Protein AF-A0A6A6ZS44-F1 (afdb_monomer_lite)

Radius of gyration: 26.1 Å; chains: 1; bounding box: 85×33×68 Å

Foldseek 3Di:
DDPDDPDDPPDPQPDPVLAPDRADPVDGFDADDPVLVVLVVVLVVLVVLLVVLLVLLVCQVVQLVVVLVVVCVVCVPQDPLNSLLSSLVSLLVRLVVSLVSNVVSLVSSLVSLVVNLVSLVVRVSHPVSSCSNSPVSVVSVVVSVVSV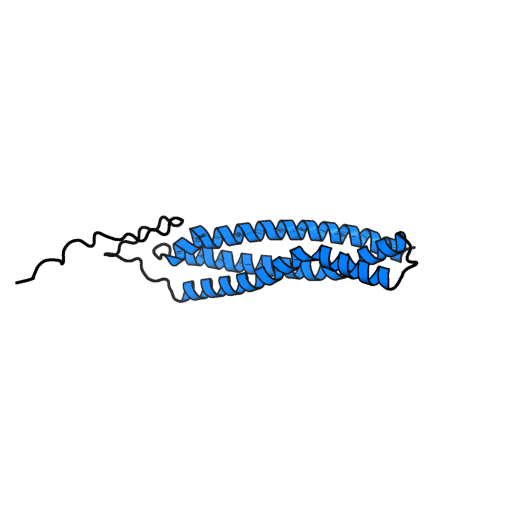VSSVVSVVSNVVSCVSNVVVVVD

Organism: NCBI:txid1469910

Structure (mmCIF, N/CA/C/O backbone):
data_AF-A0A6A6ZS44-F1
#
_entry.id   AF-A0A6A6ZS44-F1
#
loop_
_atom_site.group_PDB
_atom_site.id
_atom_site.type_symbol
_atom_site.label_atom_id
_atom_site.label_alt_id
_atom_site.label_comp_id
_atom_site.label_asym_id
_atom_site.label_entity_id
_atom_site.label_seq_id
_atom_site.pdbx_PDB_ins_code
_atom_site.Cartn_x
_atom_site.Cartn_y
_atom_site.Cartn_z
_atom_site.occupancy
_atom_site.B_iso_or_equiv
_atom_site.auth_seq_id
_atom_site.auth_comp_id
_atom_site.auth_asym_id
_atom_site.auth_atom_id
_atom_site.pdbx_PDB_model_num
ATOM 1 N N . MET A 1 1 ? -59.364 -20.320 25.965 1.00 40.38 1 MET A N 1
ATOM 2 C CA . MET A 1 1 ? -58.173 -20.845 26.662 1.00 40.38 1 MET A CA 1
ATOM 3 C C . MET A 1 1 ? -57.081 -21.041 25.626 1.00 40.38 1 MET A C 1
ATOM 5 O O . MET A 1 1 ? -57.208 -21.940 24.814 1.00 40.38 1 MET A O 1
ATOM 9 N N . ALA A 1 2 ? -56.088 -20.154 25.602 1.00 39.22 2 ALA A N 1
ATOM 10 C CA . ALA A 1 2 ? -54.838 -20.319 24.855 1.00 39.22 2 ALA A CA 1
ATOM 11 C C . ALA A 1 2 ? -53.785 -19.403 25.506 1.00 39.22 2 ALA A C 1
ATOM 13 O O . ALA A 1 2 ? -53.317 -18.430 24.928 1.00 39.22 2 ALA A O 1
ATOM 14 N N . GLN A 1 3 ? -53.522 -19.661 26.788 1.00 41.44 3 GLN A N 1
ATOM 15 C CA . GLN A 1 3 ? -52.327 -19.200 27.485 1.00 41.44 3 GLN A CA 1
ATOM 16 C C . GLN A 1 3 ? -51.451 -20.436 27.640 1.00 41.44 3 GLN A C 1
ATOM 18 O O . GLN A 1 3 ? -51.771 -21.280 28.468 1.00 41.44 3 GLN A O 1
ATOM 23 N N . HIS A 1 4 ? -50.440 -20.571 26.788 1.00 38.78 4 HIS A N 1
ATOM 24 C CA . HIS A 1 4 ? -49.165 -21.247 27.044 1.00 38.78 4 HIS A CA 1
ATOM 25 C C . HIS A 1 4 ? -48.502 -21.524 25.703 1.00 38.78 4 HIS A C 1
ATOM 27 O O . HIS A 1 4 ? -48.781 -22.537 25.087 1.00 38.78 4 HIS A O 1
ATOM 33 N N . GLU A 1 5 ? -47.645 -20.610 25.263 1.00 37.53 5 GLU A N 1
ATOM 34 C CA . GLU A 1 5 ? -46.519 -20.901 24.363 1.00 37.53 5 GLU A CA 1
ATOM 35 C C . GLU A 1 5 ? -45.551 -19.701 24.411 1.00 37.53 5 GLU A C 1
ATOM 37 O O . GLU A 1 5 ? -45.151 -19.098 23.425 1.00 37.53 5 GLU A O 1
ATOM 42 N N . LEU A 1 6 ? -45.218 -19.302 25.641 1.00 42.66 6 LEU A N 1
ATOM 43 C CA . LEU A 1 6 ? -44.088 -18.435 25.972 1.00 42.66 6 LEU A CA 1
ATOM 44 C C . LEU A 1 6 ? -43.161 -19.289 26.834 1.00 42.66 6 LEU A C 1
ATOM 46 O O . LEU A 1 6 ? -43.160 -19.187 28.056 1.00 42.66 6 LEU A O 1
ATOM 50 N N . SER A 1 7 ? -42.460 -20.227 26.205 1.00 40.59 7 SER A N 1
ATOM 51 C CA . SER A 1 7 ? -41.436 -21.023 26.872 1.00 40.59 7 SER A CA 1
ATOM 52 C C . SER A 1 7 ? -40.373 -21.417 25.859 1.00 40.59 7 SER A C 1
ATOM 54 O O . SER A 1 7 ? -40.672 -22.060 24.860 1.00 40.59 7 SER A O 1
ATOM 56 N N . GLU A 1 8 ? -39.141 -21.013 26.165 1.00 40.75 8 GLU A N 1
ATOM 57 C CA . GLU A 1 8 ? -37.884 -21.496 25.585 1.00 40.75 8 GLU A CA 1
ATOM 58 C C . GLU A 1 8 ? -37.489 -20.983 24.189 1.00 40.75 8 GLU A C 1
ATOM 60 O O . GLU A 1 8 ? -37.179 -21.751 23.282 1.00 40.75 8 GLU A O 1
ATOM 65 N N . ARG A 1 9 ? -37.295 -19.663 24.051 1.00 39.38 9 ARG A N 1
ATOM 66 C CA . ARG A 1 9 ? -36.147 -19.200 23.249 1.00 39.38 9 ARG A CA 1
ATOM 67 C C . ARG A 1 9 ? -34.894 -19.336 24.111 1.00 39.38 9 ARG A C 1
ATOM 69 O O . ARG A 1 9 ? -34.506 -18.388 24.782 1.00 39.38 9 ARG A O 1
ATOM 76 N N . LYS A 1 10 ? -34.322 -20.542 24.138 1.00 41.00 10 LYS A N 1
ATOM 77 C CA . LYS A 1 10 ? -32.970 -20.782 24.654 1.00 41.00 10 LYS A CA 1
ATOM 78 C C . LYS A 1 10 ? -31.995 -19.881 23.899 1.00 41.00 10 LYS A C 1
ATOM 80 O O . LYS A 1 10 ? -31.912 -19.974 22.678 1.00 41.00 10 LYS A O 1
ATOM 85 N N . ASP A 1 11 ? -31.343 -18.999 24.647 1.00 45.62 11 ASP A N 1
ATOM 86 C CA . ASP A 1 11 ? -30.041 -18.373 24.407 1.00 45.62 11 ASP A CA 1
ATOM 87 C C . ASP A 1 11 ? -29.485 -18.556 22.986 1.00 45.62 11 ASP A C 1
ATOM 89 O O . ASP A 1 11 ? -28.675 -19.443 22.712 1.00 45.62 11 ASP A O 1
ATOM 93 N N . MET A 1 12 ? -29.914 -17.694 22.060 1.00 41.09 12 MET A N 1
ATOM 94 C CA . MET A 1 12 ? -29.207 -17.529 20.791 1.00 41.09 12 MET A CA 1
ATOM 95 C C . MET A 1 12 ? -27.910 -16.770 21.072 1.00 41.09 12 MET A C 1
ATOM 97 O O . MET A 1 12 ? -27.867 -15.544 21.003 1.00 41.09 12 MET A O 1
ATOM 101 N N . VAL A 1 13 ? -26.855 -17.512 21.403 1.00 45.84 13 VAL A N 1
ATOM 102 C CA . VAL A 1 13 ? -25.481 -17.007 21.373 1.00 45.84 13 VAL A CA 1
ATOM 103 C C . VAL A 1 13 ? -25.162 -16.692 19.913 1.00 45.84 13 VAL A C 1
ATOM 105 O O . VAL A 1 13 ? -25.099 -17.589 19.072 1.00 45.84 13 VAL A O 1
ATOM 108 N N . PHE A 1 14 ? -25.042 -15.407 19.589 1.00 44.44 14 PHE A N 1
ATOM 109 C CA . PHE A 1 14 ? -24.602 -14.981 18.267 1.00 44.44 14 PHE A CA 1
ATOM 110 C C . PHE A 1 14 ? -23.083 -15.126 18.215 1.00 44.44 14 PHE A C 1
ATOM 112 O O . PHE A 1 14 ? -22.355 -14.287 18.740 1.00 44.44 14 PHE A O 1
ATOM 119 N N . ASP A 1 15 ? -22.623 -16.229 17.636 1.00 41.06 15 ASP A N 1
ATOM 120 C CA . ASP A 1 15 ? -21.204 -16.532 17.502 1.00 41.06 15 ASP A CA 1
ATOM 121 C C . ASP A 1 15 ? -20.721 -16.001 16.146 1.00 41.06 15 ASP A C 1
ATOM 123 O O . ASP A 1 15 ? -21.033 -16.555 15.086 1.00 41.06 15 ASP A O 1
ATOM 127 N N . ALA A 1 16 ? -20.009 -14.874 16.148 1.00 47.84 16 ALA A N 1
ATOM 128 C CA . ALA A 1 16 ? -19.253 -14.472 14.971 1.00 47.84 16 ALA A CA 1
ATOM 129 C C . ALA A 1 16 ? -18.091 -15.464 14.854 1.00 47.84 16 ALA A C 1
ATOM 131 O O . ALA A 1 16 ? -17.115 -15.339 15.572 1.00 47.84 16 ALA A O 1
ATOM 132 N N . THR A 1 17 ? -18.191 -16.464 13.978 1.00 46.06 17 THR A N 1
ATOM 133 C CA . THR A 1 17 ? -17.325 -17.669 13.924 1.00 46.06 17 THR A CA 1
ATOM 134 C C . THR A 1 17 ? -15.802 -17.445 13.829 1.00 46.06 17 THR A C 1
ATOM 136 O O . THR A 1 17 ? -15.035 -18.404 13.850 1.00 46.06 17 THR A O 1
ATOM 139 N N . HIS A 1 18 ? -15.349 -16.201 13.701 1.00 48.97 18 HIS A N 1
ATOM 140 C CA . HIS A 1 18 ? -13.955 -15.753 13.604 1.00 48.97 18 HIS A CA 1
ATOM 141 C C . HIS A 1 18 ? -13.500 -14.940 14.833 1.00 48.97 18 HIS A C 1
ATOM 143 O O . HIS A 1 18 ? -12.316 -14.652 14.975 1.00 48.97 18 HIS A O 1
ATOM 149 N N . LEU A 1 19 ? -14.425 -14.604 15.730 1.00 50.47 19 LEU A N 1
ATOM 150 C CA . LEU A 1 19 ? -14.219 -13.903 16.988 1.00 50.47 19 LEU A CA 1
ATOM 151 C C . LEU A 1 19 ? -14.846 -14.762 18.083 1.00 50.47 19 LEU A C 1
ATOM 153 O O . LEU A 1 19 ? -16.065 -14.783 18.214 1.00 50.47 19 LEU A O 1
ATOM 157 N N . ASN A 1 20 ? -14.036 -15.441 18.900 1.00 54.22 20 ASN A N 1
ATOM 158 C CA . ASN A 1 20 ? -14.521 -16.112 20.115 1.00 54.22 20 ASN A CA 1
ATOM 159 C C . ASN A 1 20 ? -14.923 -15.051 21.165 1.00 54.22 20 ASN A C 1
ATOM 161 O O . ASN A 1 20 ? -14.292 -14.890 22.217 1.00 54.22 20 ASN A O 1
ATOM 165 N N . ILE A 1 21 ? -15.952 -14.263 20.862 1.00 56.16 21 ILE A N 1
ATOM 166 C CA . ILE A 1 21 ? -16.531 -13.260 21.743 1.00 56.16 21 ILE A CA 1
ATOM 167 C C . ILE A 1 21 ? -17.853 -13.842 22.239 1.00 56.16 21 ILE A C 1
ATOM 169 O O . ILE A 1 21 ? -18.875 -13.681 21.577 1.00 56.16 21 ILE A O 1
ATOM 173 N N . PRO A 1 22 ? -17.864 -14.522 23.398 1.00 57.44 22 PRO A N 1
ATOM 174 C CA . PRO A 1 22 ? -19.119 -14.905 24.022 1.00 57.44 22 PRO A CA 1
ATOM 175 C C . PRO A 1 22 ? -19.880 -13.627 24.393 1.00 57.44 22 PRO A C 1
ATOM 177 O O . PRO A 1 22 ? -19.442 -12.866 25.258 1.00 57.44 22 PRO A O 1
ATOM 180 N N . ILE A 1 23 ? -20.996 -13.369 23.710 1.00 61.47 23 ILE A N 1
ATOM 181 C CA . ILE A 1 23 ? -21.920 -12.286 24.052 1.00 61.47 23 ILE A CA 1
ATOM 182 C C . ILE A 1 23 ? -22.967 -12.869 24.999 1.00 61.47 23 ILE A C 1
ATOM 184 O O . ILE A 1 23 ? -23.870 -13.588 24.572 1.00 61.47 23 ILE A O 1
ATOM 188 N N . ASP A 1 24 ? -22.838 -12.566 26.290 1.00 67.00 24 ASP A N 1
ATOM 189 C CA . ASP A 1 24 ? -23.890 -12.843 27.266 1.00 67.00 24 ASP A CA 1
ATOM 190 C C . ASP A 1 24 ? -25.006 -11.801 27.111 1.00 67.00 24 ASP A C 1
ATOM 192 O O . ASP A 1 24 ? -24.814 -10.613 27.370 1.00 67.00 24 ASP A O 1
ATOM 196 N N . LEU A 1 25 ? -26.187 -12.245 26.681 1.00 67.38 25 LEU A N 1
ATOM 197 C CA . LEU A 1 25 ? -27.355 -11.381 26.495 1.00 67.38 25 LEU A CA 1
ATOM 198 C C . LEU A 1 25 ? -27.904 -10.828 27.819 1.00 67.38 25 LEU A C 1
ATOM 200 O O . LEU A 1 25 ? -28.564 -9.790 27.814 1.00 67.38 25 LEU A O 1
ATOM 204 N N . ASN A 1 26 ? -27.631 -11.493 28.945 1.00 73.50 26 ASN A N 1
ATOM 205 C CA . ASN A 1 26 ? -28.074 -11.065 30.272 1.00 73.50 26 ASN A CA 1
ATOM 206 C C . ASN A 1 26 ? -27.072 -10.116 30.950 1.00 73.50 26 ASN A C 1
ATOM 208 O O . ASN A 1 26 ? -27.420 -9.454 31.928 1.00 73.50 26 ASN A O 1
ATOM 212 N N . ASN A 1 27 ? -25.849 -10.024 30.422 1.00 69.88 27 ASN A N 1
ATOM 213 C CA . ASN A 1 27 ? -24.809 -9.103 30.868 1.00 69.88 27 ASN A CA 1
ATOM 214 C C . ASN A 1 27 ? -24.008 -8.593 29.655 1.00 69.88 27 ASN A C 1
ATOM 216 O O . ASN A 1 27 ? -22.874 -9.033 29.430 1.00 69.88 27 ASN A O 1
ATOM 220 N N . PRO A 1 28 ? -24.605 -7.706 28.837 1.00 75.75 28 PRO A N 1
ATOM 221 C CA . PRO A 1 28 ? -23.983 -7.279 27.599 1.00 75.75 28 PRO A CA 1
ATOM 222 C C . PRO A 1 28 ? -22.681 -6.513 27.876 1.00 75.75 28 PRO A C 1
ATOM 224 O O . PRO A 1 28 ? -22.597 -5.756 28.849 1.00 75.75 28 PRO A O 1
ATOM 227 N N . PRO A 1 29 ? -21.666 -6.669 27.011 1.00 79.25 29 PRO A N 1
ATOM 228 C CA . PRO A 1 29 ? -20.441 -5.891 27.109 1.00 79.25 29 PRO A CA 1
ATOM 229 C C . PRO A 1 29 ? -20.738 -4.383 27.020 1.00 79.25 29 PRO A C 1
ATOM 231 O O . PRO A 1 29 ? -21.668 -3.973 26.316 1.00 79.25 29 PRO A O 1
ATOM 234 N N . PRO A 1 30 ? -19.965 -3.540 27.730 1.00 86.44 30 PRO A N 1
ATOM 235 C CA . PRO A 1 30 ? -20.143 -2.097 27.681 1.00 86.44 30 PRO A CA 1
ATOM 236 C C . PRO A 1 30 ? -19.902 -1.568 26.265 1.00 86.44 30 PRO A C 1
ATOM 238 O O . PRO A 1 30 ? -19.062 -2.084 25.527 1.00 86.44 30 PRO A O 1
ATOM 241 N N . SER A 1 31 ? -20.612 -0.499 25.906 1.00 88.75 31 SER A N 1
ATOM 242 C CA . SER A 1 31 ? -20.391 0.211 24.647 1.00 88.75 31 SER A CA 1
ATOM 243 C C . SER A 1 31 ? -19.005 0.853 24.610 1.00 88.75 31 SER A C 1
ATOM 245 O O . SER A 1 31 ? -18.581 1.448 25.607 1.00 88.75 31 SER A O 1
ATOM 247 N N . ALA A 1 32 ? -18.351 0.820 23.449 1.00 92.00 32 ALA A N 1
ATOM 248 C CA . ALA A 1 32 ? -17.100 1.535 23.230 1.00 92.00 32 ALA A CA 1
ATOM 249 C C . ALA A 1 32 ? -17.223 3.051 23.447 1.00 92.00 32 ALA A C 1
ATOM 251 O O . ALA A 1 32 ? -18.267 3.668 23.208 1.00 92.00 32 ALA A O 1
ATOM 252 N N . SER A 1 33 ? -16.132 3.673 23.892 1.00 95.62 33 SER A N 1
ATOM 253 C CA . SER A 1 33 ? -16.097 5.114 24.102 1.00 95.62 33 SER A CA 1
ATOM 254 C C . SER A 1 33 ? -16.171 5.885 22.781 1.00 95.62 33 SER A C 1
ATOM 256 O O . SER A 1 33 ? -15.666 5.465 21.738 1.00 95.62 33 SER A O 1
ATOM 258 N N . MET A 1 34 ? -16.716 7.104 22.829 1.00 95.62 34 MET A N 1
ATOM 259 C CA . MET A 1 34 ? -16.723 7.999 21.664 1.00 95.62 34 MET A CA 1
ATOM 260 C C . MET A 1 34 ? -15.313 8.332 21.157 1.00 95.62 34 MET A C 1
ATOM 262 O O . MET A 1 34 ? -15.132 8.586 19.968 1.00 95.62 34 MET A O 1
ATOM 266 N N . SER A 1 35 ? -14.311 8.365 22.039 1.00 95.38 35 SER A N 1
ATOM 267 C CA . SER A 1 35 ? -12.907 8.541 21.651 1.00 95.38 35 SER A CA 1
ATOM 268 C C . SER A 1 35 ? -12.391 7.363 20.834 1.00 95.38 35 SER A C 1
ATOM 270 O O . SER A 1 35 ? -11.761 7.582 19.802 1.00 95.38 35 SER A O 1
ATOM 272 N N . PHE A 1 36 ? -12.691 6.136 21.259 1.00 96.75 36 PHE A N 1
ATOM 273 C CA . PHE A 1 36 ? -12.301 4.930 20.542 1.00 96.75 36 PHE A CA 1
ATOM 274 C C . PHE A 1 36 ? -12.967 4.859 19.163 1.00 96.75 36 PHE A C 1
ATOM 276 O O . PHE A 1 36 ? -12.282 4.689 18.156 1.00 96.75 36 PHE A O 1
ATOM 283 N N . LEU A 1 37 ? -14.276 5.119 19.096 1.00 95.06 37 LEU A N 1
ATOM 284 C CA . LEU A 1 37 ? -15.022 5.143 17.833 1.00 95.06 37 LEU A CA 1
ATOM 285 C C . LEU A 1 37 ? -14.471 6.185 16.844 1.00 95.06 37 LEU A C 1
ATOM 287 O O . LEU A 1 37 ? -14.398 5.933 15.642 1.00 95.06 37 LEU A O 1
ATOM 291 N N . LYS A 1 38 ? -14.022 7.351 17.332 1.00 97.25 38 LYS A N 1
ATOM 292 C CA . LYS A 1 38 ? -13.348 8.354 16.487 1.00 97.25 38 LYS A CA 1
ATOM 293 C C . LYS A 1 38 ? -12.024 7.843 15.921 1.00 97.25 38 LYS A C 1
ATOM 295 O O . LYS A 1 38 ? -11.727 8.125 14.763 1.00 97.25 38 LYS A O 1
ATOM 300 N N . ILE A 1 39 ? -11.246 7.098 16.708 1.00 97.25 39 ILE A N 1
ATOM 301 C CA . ILE A 1 39 ? -9.991 6.488 16.246 1.00 97.25 39 ILE A CA 1
ATOM 302 C C . ILE A 1 39 ? -10.281 5.414 15.194 1.00 97.25 39 ILE A C 1
ATOM 304 O O . ILE A 1 39 ? -9.645 5.427 14.145 1.00 97.25 39 ILE A O 1
ATOM 308 N N . GLN A 1 40 ? -11.277 4.549 15.409 1.00 94.94 40 GLN A N 1
ATOM 309 C CA . GLN A 1 40 ? -11.707 3.576 14.396 1.00 94.94 40 GLN A CA 1
ATOM 310 C C . GLN A 1 40 ? -12.118 4.257 13.088 1.00 94.94 40 GLN A C 1
ATOM 312 O O . GLN A 1 40 ? -11.673 3.855 12.014 1.00 94.94 40 GLN A O 1
ATOM 317 N N . GLN A 1 41 ? -12.907 5.331 13.164 1.00 96.50 41 GLN A N 1
ATOM 318 C CA . GLN A 1 41 ? -13.298 6.082 11.973 1.00 96.50 41 GLN A CA 1
ATOM 319 C C . GLN A 1 41 ? -12.092 6.719 11.269 1.00 96.50 41 GLN A C 1
ATOM 321 O O . GLN A 1 41 ? -12.044 6.742 10.041 1.00 96.50 41 GLN A O 1
ATOM 326 N N . GLN A 1 42 ? -11.112 7.224 12.023 1.00 97.19 42 GLN A N 1
ATOM 327 C CA . GLN A 1 42 ? -9.873 7.747 11.450 1.00 97.19 42 GLN A CA 1
ATOM 328 C C . GLN A 1 42 ? -9.088 6.648 10.725 1.00 97.19 42 GLN A C 1
ATOM 330 O O . GLN A 1 42 ? -8.661 6.864 9.595 1.00 97.19 42 GLN A O 1
ATOM 335 N N . VAL A 1 43 ? -8.933 5.475 11.344 1.00 97.19 43 VAL A N 1
ATOM 336 C CA . VAL A 1 43 ? -8.232 4.328 10.745 1.00 97.19 43 VAL A CA 1
ATOM 337 C C . VAL A 1 43 ? -8.925 3.887 9.466 1.00 97.19 43 VAL A C 1
ATOM 339 O O . VAL A 1 43 ? -8.246 3.665 8.472 1.00 97.19 43 VAL A O 1
ATOM 342 N N . LYS A 1 44 ? -10.261 3.833 9.458 1.00 96.00 44 LYS A N 1
ATOM 343 C CA . LYS A 1 44 ? -11.044 3.514 8.261 1.00 96.00 44 LYS A CA 1
ATOM 344 C C . LYS A 1 44 ? -10.771 4.494 7.121 1.00 96.00 44 LYS A C 1
ATOM 346 O O . LYS A 1 44 ? -10.451 4.075 6.020 1.00 96.00 44 LYS A O 1
ATOM 351 N N . THR A 1 45 ? -10.821 5.798 7.390 1.00 97.56 45 THR A N 1
ATOM 352 C CA . THR A 1 45 ? -10.507 6.811 6.371 1.00 97.56 45 THR A CA 1
ATOM 353 C C . THR A 1 45 ? -9.079 6.653 5.836 1.00 97.56 45 THR A C 1
ATOM 355 O O . THR A 1 45 ? -8.841 6.795 4.637 1.00 97.56 45 THR A O 1
ATOM 358 N N . THR A 1 46 ? -8.117 6.359 6.714 1.00 97.50 46 THR A N 1
ATOM 359 C CA . THR A 1 46 ? -6.726 6.124 6.313 1.00 97.50 46 THR A CA 1
ATOM 360 C C . THR A 1 46 ? -6.568 4.837 5.503 1.00 97.50 46 THR A C 1
ATOM 362 O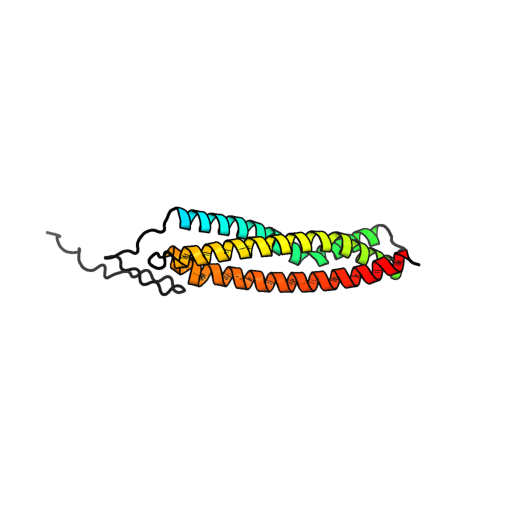 O . THR A 1 46 ? -5.796 4.821 4.547 1.00 97.50 46 THR A O 1
ATOM 365 N N . TRP A 1 47 ? -7.305 3.781 5.850 1.00 97.62 47 TRP A N 1
ATOM 366 C CA . TRP A 1 47 ? -7.364 2.528 5.102 1.00 97.62 47 TRP A CA 1
ATOM 367 C C . TRP A 1 47 ? -7.891 2.749 3.685 1.00 97.62 47 TRP A C 1
ATOM 369 O O . TRP A 1 47 ? -7.210 2.395 2.728 1.00 97.62 47 TRP A O 1
ATOM 379 N N . ASP A 1 48 ? -9.030 3.427 3.543 1.00 97.00 48 ASP A N 1
ATOM 380 C CA . ASP A 1 48 ? -9.631 3.715 2.236 1.00 97.00 48 ASP A CA 1
ATOM 381 C C . ASP A 1 48 ? -8.654 4.512 1.344 1.00 97.00 48 ASP A C 1
ATOM 383 O O . ASP A 1 48 ? -8.494 4.242 0.152 1.00 97.00 48 ASP A O 1
ATOM 387 N N . ALA A 1 49 ? -7.940 5.486 1.924 1.00 95.69 49 ALA A N 1
ATOM 388 C CA . ALA A 1 49 ? -6.914 6.245 1.210 1.00 95.69 49 ALA A CA 1
ATOM 389 C C . ALA A 1 49 ? -5.705 5.377 0.815 1.00 95.69 49 ALA A C 1
ATOM 391 O O . ALA A 1 49 ? -5.147 5.548 -0.271 1.00 95.69 49 ALA A O 1
ATOM 392 N N . PHE A 1 50 ? -5.301 4.451 1.684 1.00 97.50 50 PHE A N 1
ATOM 393 C CA . PHE A 1 50 ? -4.233 3.496 1.420 1.00 97.50 50 PHE A CA 1
ATOM 394 C C . PHE A 1 50 ? -4.596 2.525 0.291 1.00 97.50 50 PHE A C 1
ATOM 396 O O . PHE A 1 50 ? -3.788 2.363 -0.622 1.00 97.50 50 PHE A O 1
ATOM 403 N N . GLU A 1 51 ? -5.807 1.960 0.279 1.00 95.69 51 GLU A N 1
ATOM 404 C CA . GLU A 1 51 ? -6.264 1.034 -0.769 1.00 95.69 51 GLU A CA 1
ATOM 405 C C . GLU A 1 51 ? -6.205 1.671 -2.161 1.00 95.69 51 GLU A C 1
ATOM 407 O O . GLU A 1 51 ? -5.799 1.036 -3.136 1.00 95.69 51 GLU A O 1
ATOM 412 N N . VAL A 1 52 ? -6.573 2.950 -2.282 1.00 94.88 52 VAL A N 1
ATOM 413 C CA . VAL A 1 52 ? -6.466 3.684 -3.554 1.00 94.88 52 VAL A CA 1
ATOM 414 C C . VAL A 1 52 ? -5.016 3.726 -4.045 1.00 94.88 52 VAL A C 1
ATOM 416 O O . VAL A 1 52 ? -4.753 3.559 -5.241 1.00 94.88 52 VAL A O 1
ATOM 419 N N . VAL A 1 53 ? -4.066 3.944 -3.135 1.00 94.62 53 VAL A N 1
ATOM 420 C CA . VAL A 1 53 ? -2.642 4.021 -3.470 1.00 94.62 53 VAL A CA 1
ATOM 421 C C . VAL A 1 53 ? -2.071 2.637 -3.772 1.00 94.62 53 VAL A C 1
ATOM 423 O O . VAL A 1 53 ? -1.390 2.482 -4.787 1.00 94.62 53 VAL A O 1
ATOM 426 N N . GLU A 1 54 ? -2.395 1.630 -2.965 1.00 94.06 54 GLU A N 1
ATOM 427 C CA . GLU A 1 54 ? -1.984 0.239 -3.173 1.00 94.06 54 GLU A CA 1
ATOM 428 C C . GLU A 1 54 ? -2.426 -0.271 -4.550 1.00 94.06 54 GLU A C 1
ATOM 430 O O . GLU A 1 54 ? -1.604 -0.743 -5.339 1.00 94.06 54 GLU A O 1
ATOM 435 N N . ASN A 1 55 ? -3.697 -0.073 -4.903 1.00 91.88 55 ASN A N 1
ATOM 436 C CA . ASN A 1 55 ? -4.229 -0.463 -6.209 1.00 91.88 55 ASN A CA 1
ATOM 437 C C . ASN A 1 55 ? -3.505 0.219 -7.381 1.00 91.88 55 ASN A C 1
ATOM 439 O O . ASN A 1 55 ? -3.453 -0.322 -8.489 1.00 91.88 55 ASN A O 1
ATOM 443 N N . SER A 1 56 ? -2.935 1.407 -7.158 1.00 89.56 56 SER A N 1
ATOM 444 C CA . SER A 1 56 ? -2.161 2.110 -8.181 1.00 89.56 56 SER A CA 1
ATOM 445 C C . SER A 1 56 ? -0.764 1.517 -8.401 1.00 89.56 56 SER A C 1
ATOM 447 O O . SER A 1 56 ? -0.254 1.605 -9.518 1.00 89.56 56 SER A O 1
ATOM 449 N N . LEU A 1 57 ? -0.171 0.872 -7.387 1.00 90.56 57 LEU A N 1
ATOM 450 C CA . LEU A 1 57 ? 1.134 0.211 -7.506 1.00 90.56 57 LEU A CA 1
ATOM 451 C C . LEU A 1 57 ? 1.071 -1.025 -8.401 1.00 90.56 57 LEU A C 1
ATOM 453 O O . LEU A 1 57 ? 1.958 -1.229 -9.226 1.00 90.56 57 LEU A O 1
ATOM 457 N N . VAL A 1 58 ? 0.005 -1.822 -8.275 1.00 84.50 58 VAL A N 1
ATOM 458 C CA . VAL A 1 58 ? -0.174 -3.075 -9.033 1.00 84.50 58 VAL A CA 1
ATOM 459 C C . VAL A 1 58 ? -0.145 -2.833 -10.548 1.00 84.50 58 VAL A C 1
ATOM 461 O O . VAL A 1 58 ? 0.298 -3.687 -11.307 1.00 84.50 58 VAL A O 1
ATOM 464 N N . ARG A 1 59 ? -0.562 -1.643 -10.994 1.00 87.31 59 ARG A N 1
ATOM 465 C CA . ARG A 1 59 ? -0.674 -1.275 -12.415 1.00 87.31 59 ARG A CA 1
ATOM 466 C C . ARG A 1 59 ? 0.549 -0.540 -12.972 1.00 87.31 59 ARG A C 1
ATOM 468 O O . ARG A 1 59 ? 0.504 -0.055 -14.099 1.00 87.31 59 ARG A O 1
ATOM 475 N N . LEU A 1 60 ? 1.628 -0.392 -12.200 1.00 88.75 60 LEU A N 1
ATOM 476 C CA . LEU A 1 60 ? 2.774 0.433 -12.600 1.00 88.75 60 LEU A CA 1
ATOM 477 C C . LEU A 1 60 ? 3.462 -0.057 -13.881 1.00 88.75 60 LEU A C 1
ATOM 479 O O . LEU A 1 60 ? 3.690 0.748 -14.785 1.00 88.75 60 LEU A O 1
ATOM 483 N N . ASP A 1 61 ? 3.779 -1.352 -13.987 1.00 88.50 61 ASP A N 1
ATOM 484 C CA . ASP A 1 61 ? 4.447 -1.874 -15.190 1.00 88.50 61 ASP A CA 1
ATOM 485 C C . ASP A 1 61 ? 3.506 -1.894 -16.404 1.00 88.50 61 ASP A C 1
ATOM 487 O O . ASP A 1 61 ? 3.942 -1.576 -17.510 1.00 88.50 61 ASP A O 1
ATOM 491 N N . ASP A 1 62 ? 2.208 -2.142 -16.196 1.00 91.81 62 ASP A N 1
ATOM 492 C CA . ASP A 1 62 ? 1.190 -2.042 -17.251 1.00 91.81 62 ASP A CA 1
ATOM 493 C C . ASP A 1 62 ? 1.119 -0.621 -17.828 1.00 91.81 62 ASP A C 1
ATOM 495 O O . ASP A 1 62 ? 1.080 -0.440 -19.047 1.00 91.81 62 ASP A O 1
ATOM 499 N N . ASN A 1 63 ? 1.174 0.401 -16.967 1.00 92.62 63 ASN A N 1
ATOM 500 C CA . ASN A 1 63 ? 1.196 1.801 -17.393 1.00 92.62 63 ASN A CA 1
ATOM 501 C C . ASN A 1 63 ? 2.469 2.126 -18.188 1.00 92.62 63 ASN A C 1
ATOM 503 O O . ASN A 1 63 ? 2.395 2.757 -19.242 1.00 92.62 63 ASN A O 1
ATOM 507 N N . VAL A 1 64 ? 3.638 1.659 -17.729 1.00 94.19 64 VAL A N 1
ATOM 508 C CA . VAL A 1 64 ? 4.894 1.805 -18.485 1.00 94.19 64 VAL A CA 1
ATOM 509 C C . VAL A 1 64 ? 4.781 1.117 -19.845 1.00 94.19 64 VAL A C 1
ATOM 511 O O . VAL A 1 64 ? 5.184 1.685 -20.860 1.00 94.19 64 VAL A O 1
ATOM 514 N N . HIS A 1 65 ? 4.233 -0.097 -19.890 1.00 93.88 65 HIS A N 1
ATOM 515 C CA . HIS A 1 65 ? 4.075 -0.854 -21.124 1.00 93.88 65 HIS A CA 1
ATOM 516 C C . HIS A 1 65 ? 3.162 -0.135 -22.123 1.00 93.88 65 HIS A C 1
ATOM 518 O O . HIS A 1 65 ? 3.535 0.008 -23.289 1.00 93.88 65 HIS A O 1
ATOM 524 N N . ALA A 1 66 ? 2.016 0.372 -21.667 1.00 94.75 66 ALA A N 1
ATOM 525 C CA . ALA A 1 66 ? 1.090 1.142 -22.490 1.00 94.75 66 ALA A CA 1
ATOM 526 C C . ALA A 1 66 ? 1.762 2.385 -23.102 1.00 94.75 66 ALA A C 1
ATOM 528 O O . ALA A 1 66 ? 1.672 2.610 -24.310 1.00 94.75 66 ALA A O 1
ATOM 529 N N . GLU A 1 67 ? 2.519 3.144 -22.307 1.00 94.69 67 GLU A N 1
ATOM 530 C CA . GLU A 1 67 ? 3.237 4.327 -22.797 1.00 94.69 67 GLU A CA 1
ATOM 531 C C . GLU A 1 67 ? 4.373 3.977 -23.774 1.00 94.69 67 GLU A C 1
ATOM 533 O O . GLU A 1 67 ? 4.607 4.685 -24.758 1.00 94.69 67 GLU A O 1
ATOM 538 N N . VAL A 1 68 ? 5.055 2.846 -23.573 1.00 94.00 68 VAL A N 1
ATOM 539 C CA . VAL A 1 68 ? 6.048 2.344 -24.536 1.00 94.00 68 VAL A CA 1
ATOM 540 C C . VAL A 1 68 ? 5.388 1.965 -25.865 1.00 94.00 68 VAL A C 1
ATOM 542 O O . VAL A 1 68 ? 5.935 2.279 -26.924 1.00 94.00 68 VAL A O 1
ATOM 545 N N . LEU A 1 69 ? 4.213 1.329 -25.846 1.00 93.81 69 LEU A N 1
ATOM 546 C CA . LEU A 1 69 ? 3.461 1.014 -27.066 1.00 93.81 69 LEU A CA 1
ATOM 547 C C . LEU A 1 69 ? 3.030 2.287 -27.807 1.00 93.81 69 LEU A C 1
ATOM 549 O O . LEU A 1 69 ? 3.194 2.370 -29.030 1.00 93.81 69 LEU A O 1
ATOM 553 N N . ASN A 1 70 ? 2.568 3.306 -27.077 1.00 94.25 70 ASN A N 1
ATOM 554 C CA . ASN A 1 70 ? 2.261 4.620 -27.648 1.00 94.25 70 ASN A CA 1
ATOM 555 C C . ASN A 1 70 ? 3.496 5.229 -28.325 1.00 94.25 70 ASN A C 1
ATOM 557 O O . ASN A 1 70 ? 3.421 5.685 -29.473 1.00 94.25 70 ASN A O 1
ATOM 561 N N . TYR A 1 71 ? 4.655 5.161 -27.669 1.00 92.56 71 TYR A N 1
ATOM 562 C CA . TYR A 1 71 ? 5.911 5.639 -28.237 1.00 92.56 71 TYR A CA 1
ATOM 563 C C . TYR A 1 71 ? 6.298 4.898 -29.524 1.00 92.56 71 TYR A C 1
ATOM 565 O O . TYR A 1 71 ? 6.621 5.550 -30.519 1.00 92.56 71 TYR A O 1
ATOM 573 N N . ILE A 1 72 ? 6.215 3.561 -29.539 1.00 93.38 72 ILE A N 1
ATOM 574 C CA . ILE A 1 72 ? 6.518 2.723 -30.715 1.00 93.38 72 ILE A CA 1
ATOM 575 C C . ILE A 1 72 ? 5.610 3.087 -31.891 1.00 93.38 72 ILE A C 1
ATOM 577 O O . ILE A 1 72 ? 6.081 3.213 -33.022 1.00 93.38 72 ILE A O 1
ATOM 581 N N . SER A 1 73 ? 4.314 3.293 -31.634 1.00 92.50 73 SER A N 1
ATOM 582 C CA . SER A 1 73 ? 3.353 3.650 -32.683 1.00 92.50 73 SER A CA 1
ATOM 583 C C . SER A 1 73 ? 3.708 4.969 -33.385 1.00 92.50 73 SER A C 1
ATOM 585 O O . SER A 1 73 ? 3.559 5.074 -34.607 1.00 92.50 73 SER A O 1
ATOM 587 N N . SER A 1 74 ? 4.253 5.926 -32.625 1.00 92.81 74 SER A N 1
ATOM 588 C CA . SER A 1 74 ? 4.677 7.249 -33.099 1.00 92.81 74 SER A CA 1
ATOM 589 C C . SER A 1 74 ? 6.105 7.271 -33.665 1.00 92.81 74 SER A C 1
ATOM 591 O O . SER A 1 74 ? 6.432 8.143 -34.463 1.00 92.81 74 SER A O 1
ATOM 593 N N . HIS A 1 75 ? 6.952 6.302 -33.300 1.00 91.88 75 HIS A N 1
ATOM 594 C CA . HIS A 1 75 ? 8.362 6.217 -33.700 1.00 91.88 75 HIS A CA 1
ATOM 595 C C . HIS A 1 75 ? 8.668 4.843 -34.307 1.00 91.88 75 HIS A C 1
ATOM 597 O O . HIS A 1 75 ? 9.447 4.057 -33.768 1.00 91.88 75 HIS A O 1
ATOM 603 N N . ARG A 1 76 ? 8.060 4.548 -35.464 1.00 85.25 76 ARG A N 1
ATOM 604 C CA . ARG A 1 76 ? 8.125 3.222 -36.115 1.00 85.25 76 ARG A CA 1
ATOM 605 C C . ARG A 1 76 ? 9.537 2.742 -36.476 1.00 85.25 76 ARG A C 1
ATOM 607 O O . ARG A 1 76 ? 9.728 1.552 -36.694 1.00 85.25 76 ARG A O 1
ATOM 614 N N . SER A 1 77 ? 10.510 3.649 -36.550 1.00 89.75 77 SER A N 1
ATOM 615 C CA . SER A 1 77 ? 11.921 3.352 -36.824 1.00 89.75 77 SER A CA 1
ATOM 616 C C . SER A 1 77 ? 12.813 3.407 -35.578 1.00 89.75 77 SER A C 1
ATOM 618 O O . SER A 1 77 ? 14.036 3.434 -35.715 1.00 89.75 77 SER A O 1
ATOM 620 N N . ALA A 1 78 ? 12.234 3.471 -34.373 1.00 89.06 78 ALA A N 1
ATOM 621 C CA . ALA A 1 78 ? 13.006 3.499 -33.137 1.00 89.06 78 ALA A CA 1
ATOM 622 C C . ALA A 1 78 ? 13.853 2.228 -32.999 1.00 89.06 78 ALA A C 1
ATOM 624 O O . ALA A 1 78 ? 13.368 1.102 -33.140 1.00 89.06 78 ALA A O 1
ATOM 625 N N . THR A 1 79 ? 15.136 2.405 -32.701 1.00 92.75 79 THR A N 1
ATOM 626 C CA . THR A 1 79 ? 16.043 1.283 -32.470 1.00 92.75 79 THR A CA 1
ATOM 627 C C . THR A 1 79 ? 15.767 0.633 -31.118 1.00 92.75 79 THR A C 1
ATOM 629 O O . THR A 1 79 ? 15.217 1.246 -30.201 1.00 92.75 79 THR A O 1
ATOM 632 N N . LYS A 1 80 ? 16.226 -0.610 -30.940 1.00 90.88 80 LYS A N 1
ATOM 633 C CA . LYS A 1 80 ? 16.138 -1.308 -29.648 1.00 90.88 80 LYS A CA 1
ATOM 634 C C . LYS A 1 80 ? 16.745 -0.491 -28.498 1.00 90.88 80 LYS A C 1
ATOM 636 O O . LYS A 1 80 ? 16.169 -0.461 -27.416 1.00 90.88 80 LYS A O 1
ATOM 641 N N . ALA A 1 81 ? 17.875 0.178 -28.736 1.00 90.94 81 ALA A N 1
ATOM 642 C CA . ALA A 1 81 ? 18.525 1.020 -27.735 1.00 90.94 81 ALA A CA 1
ATOM 643 C C . ALA A 1 81 ? 17.652 2.231 -27.362 1.00 90.94 81 ALA A C 1
ATOM 645 O O . ALA A 1 81 ? 17.454 2.500 -26.181 1.00 90.94 81 ALA A O 1
ATOM 646 N N . GLN A 1 82 ? 17.050 2.899 -28.352 1.00 91.75 82 GLN A N 1
ATOM 647 C CA . GLN A 1 82 ? 16.125 4.014 -28.114 1.00 91.75 82 GLN A CA 1
ATOM 648 C C . GLN A 1 82 ? 14.884 3.569 -27.327 1.00 91.75 82 GLN A C 1
ATOM 650 O O . GLN A 1 82 ? 14.472 4.255 -26.396 1.00 91.75 82 GLN A O 1
ATOM 655 N N . LEU A 1 83 ? 14.329 2.392 -27.633 1.00 92.69 83 LEU A N 1
ATOM 656 C CA . LEU A 1 83 ? 13.194 1.831 -26.893 1.00 92.69 83 LEU A CA 1
ATOM 657 C C . LEU A 1 83 ? 13.552 1.466 -25.447 1.00 92.69 83 LEU A C 1
ATOM 659 O O . LEU A 1 83 ? 12.742 1.674 -24.547 1.00 92.69 83 LEU A O 1
ATOM 663 N N . GLN A 1 84 ? 14.762 0.954 -25.205 1.00 93.50 84 GLN A N 1
ATOM 664 C CA . GLN A 1 84 ? 15.245 0.668 -23.850 1.00 93.50 84 GLN A CA 1
ATOM 665 C C . GLN A 1 84 ? 15.410 1.945 -23.021 1.00 93.50 84 GLN A C 1
ATOM 667 O O . GLN A 1 84 ? 14.954 1.984 -21.880 1.00 93.50 84 GLN A O 1
ATOM 672 N N . VAL A 1 85 ? 16.001 2.993 -23.601 1.00 94.19 85 VAL A N 1
ATOM 673 C CA . VAL A 1 85 ? 16.134 4.305 -22.949 1.00 94.19 85 VAL A CA 1
ATOM 674 C C . VAL A 1 85 ? 14.763 4.920 -22.678 1.00 94.19 85 VAL A C 1
ATOM 676 O O . VAL A 1 85 ? 14.514 5.400 -21.575 1.00 94.19 85 VAL A O 1
ATOM 679 N N . GLN A 1 86 ? 13.841 4.852 -23.640 1.00 94.50 86 GLN A N 1
ATOM 680 C CA . GLN A 1 86 ? 12.500 5.399 -23.463 1.00 94.50 86 GLN A CA 1
ATOM 681 C C . GLN A 1 86 ? 11.700 4.643 -22.396 1.00 94.50 86 GLN A C 1
ATOM 683 O O . GLN A 1 86 ? 11.050 5.282 -21.570 1.00 94.50 86 GLN A O 1
ATOM 688 N N . ARG A 1 87 ? 11.767 3.303 -22.361 1.00 95.06 87 ARG A N 1
ATOM 689 C CA . ARG A 1 87 ? 11.151 2.523 -21.277 1.00 95.06 87 ARG A CA 1
ATOM 690 C C . ARG A 1 87 ? 11.739 2.924 -19.929 1.00 95.06 87 ARG A C 1
ATOM 692 O O . ARG A 1 87 ? 10.979 3.180 -19.008 1.00 95.06 87 ARG A O 1
ATOM 699 N N . ALA A 1 88 ? 13.064 3.037 -19.831 1.00 95.06 88 ALA A N 1
ATOM 700 C CA . ALA A 1 88 ? 13.728 3.461 -18.603 1.00 95.06 88 ALA A CA 1
ATOM 701 C C . ALA A 1 88 ? 13.266 4.856 -18.148 1.00 95.06 88 ALA A C 1
ATOM 703 O O . ALA A 1 88 ? 12.918 5.038 -16.985 1.00 95.06 88 ALA A O 1
ATOM 704 N N . ARG A 1 89 ? 13.175 5.821 -19.070 1.00 95.50 89 ARG A N 1
ATOM 705 C CA . ARG A 1 89 ? 12.648 7.162 -18.789 1.00 95.50 89 ARG A CA 1
ATOM 706 C C . ARG A 1 89 ? 11.216 7.115 -18.249 1.00 95.50 89 ARG A C 1
ATOM 708 O O . ARG A 1 89 ? 10.931 7.756 -17.243 1.00 95.50 89 ARG A O 1
ATOM 715 N N . LEU A 1 90 ? 10.331 6.358 -18.898 1.00 95.31 90 LEU A N 1
ATOM 716 C CA . LEU A 1 90 ? 8.934 6.212 -18.477 1.00 95.31 90 LEU A CA 1
ATOM 717 C C . LEU A 1 90 ? 8.821 5.527 -17.111 1.00 95.31 90 LEU A C 1
ATOM 719 O O . LEU A 1 90 ? 8.063 5.991 -16.267 1.00 95.31 90 LEU A O 1
ATOM 723 N N . THR A 1 91 ? 9.611 4.480 -16.861 1.00 95.44 91 THR A N 1
ATOM 724 C CA . THR A 1 91 ? 9.699 3.840 -15.542 1.00 95.44 91 THR A CA 1
ATOM 725 C C . THR A 1 91 ? 10.112 4.848 -14.475 1.00 95.44 91 THR A C 1
ATOM 727 O O . THR A 1 91 ? 9.456 4.924 -13.446 1.00 95.44 91 THR A O 1
ATOM 730 N N . VAL A 1 92 ? 11.134 5.678 -14.716 1.00 94.75 92 VAL A N 1
ATOM 731 C CA . VAL A 1 92 ? 11.527 6.727 -13.758 1.00 94.75 92 VAL A CA 1
ATOM 732 C C . VAL A 1 92 ? 10.378 7.702 -13.498 1.00 94.75 92 VAL A C 1
ATOM 734 O O . VAL A 1 92 ? 10.037 7.958 -12.347 1.00 94.75 92 VAL A O 1
ATOM 737 N N . GLN A 1 93 ? 9.741 8.199 -14.558 1.00 94.56 93 GLN A N 1
ATOM 738 C CA . GLN A 1 93 ? 8.661 9.183 -14.456 1.00 94.56 93 GLN A CA 1
ATOM 739 C C . GLN A 1 93 ? 7.408 8.653 -13.745 1.00 94.56 93 GLN A C 1
ATOM 741 O O . GLN A 1 93 ? 6.738 9.417 -13.052 1.00 94.56 93 GLN A O 1
ATOM 746 N N . LEU A 1 94 ? 7.072 7.373 -13.928 1.00 93.88 94 LEU A N 1
ATOM 747 C CA . LEU A 1 94 ? 5.839 6.782 -13.408 1.00 93.88 94 LEU A CA 1
ATOM 748 C C . LEU A 1 94 ? 6.028 6.114 -12.042 1.00 93.88 94 LEU A C 1
ATOM 750 O O . LEU A 1 94 ? 5.173 6.283 -11.171 1.00 93.88 94 LEU A O 1
ATOM 754 N N . HIS A 1 95 ? 7.128 5.386 -11.830 1.00 94.94 95 HIS A N 1
ATOM 755 C CA . HIS A 1 95 ? 7.354 4.644 -10.586 1.00 94.94 95 HIS A CA 1
ATOM 756 C C . HIS A 1 95 ? 7.708 5.565 -9.424 1.00 94.94 95 HIS A C 1
ATOM 758 O O . HIS A 1 95 ? 7.145 5.408 -8.345 1.00 94.94 95 HIS A O 1
ATOM 764 N N . GLU A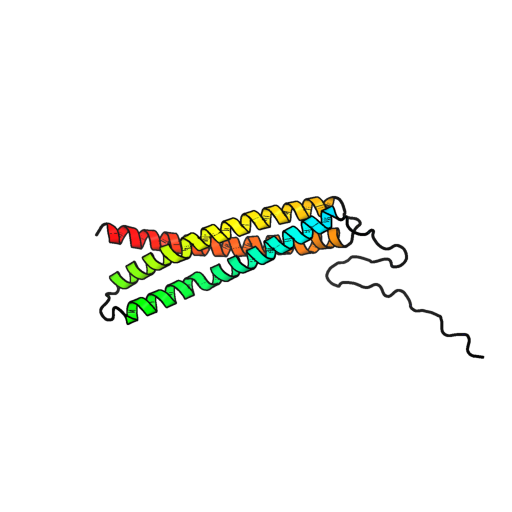 1 96 ? 8.600 6.539 -9.620 1.00 93.56 96 GLU A N 1
ATOM 765 C CA . GLU A 1 96 ? 9.119 7.380 -8.532 1.00 93.56 96 GLU A CA 1
ATOM 766 C C . GLU A 1 96 ? 8.031 8.108 -7.718 1.00 93.56 96 GLU A C 1
ATOM 768 O O . GLU A 1 96 ? 7.970 7.899 -6.503 1.00 93.56 96 GLU A O 1
ATOM 773 N N . PRO A 1 97 ? 7.116 8.896 -8.320 1.00 94.69 97 PRO A N 1
ATOM 774 C CA . PRO A 1 97 ? 6.080 9.577 -7.543 1.00 94.69 97 PRO A CA 1
ATOM 775 C C . PRO A 1 97 ? 5.116 8.597 -6.859 1.00 94.69 97 PRO A C 1
ATOM 777 O O . PRO A 1 97 ? 4.605 8.885 -5.776 1.00 94.69 97 PRO A O 1
ATOM 780 N N . ARG A 1 98 ? 4.868 7.432 -7.471 1.00 95.12 98 ARG A N 1
ATOM 781 C CA . ARG A 1 98 ? 3.943 6.418 -6.947 1.00 95.12 98 ARG A CA 1
ATOM 782 C C . ARG A 1 98 ? 4.523 5.658 -5.766 1.00 95.12 98 ARG A C 1
ATOM 784 O O . ARG A 1 98 ? 3.807 5.445 -4.793 1.00 95.12 98 ARG A O 1
ATOM 791 N N . ILE A 1 99 ? 5.809 5.326 -5.819 1.00 96.06 99 ILE A N 1
ATOM 792 C CA . ILE A 1 99 ? 6.541 4.742 -4.693 1.00 96.06 99 ILE A CA 1
ATOM 793 C C . ILE A 1 99 ? 6.496 5.700 -3.500 1.00 96.06 99 ILE A C 1
ATOM 795 O O . ILE A 1 99 ? 6.034 5.311 -2.431 1.00 96.06 99 ILE A O 1
ATOM 799 N N . VAL A 1 100 ? 6.855 6.975 -3.693 1.00 96.06 100 VAL A N 1
ATOM 800 C CA . VAL A 1 100 ? 6.841 7.981 -2.613 1.00 96.06 100 VAL A CA 1
ATOM 801 C C . VAL A 1 100 ? 5.447 8.126 -1.992 1.00 96.06 100 VAL A C 1
ATOM 803 O O . VAL A 1 100 ? 5.309 8.182 -0.766 1.00 96.06 100 VAL A O 1
ATOM 806 N N . GLN A 1 101 ? 4.401 8.161 -2.823 1.00 96.56 101 GLN A N 1
ATOM 807 C CA . GLN A 1 101 ? 3.019 8.222 -2.352 1.00 96.56 101 GLN A CA 1
ATOM 808 C C . GLN A 1 101 ? 2.644 6.982 -1.527 1.00 96.56 101 GLN A C 1
ATOM 810 O O . GLN A 1 101 ? 2.057 7.118 -0.451 1.00 96.56 101 GLN A O 1
ATOM 815 N N . ALA A 1 102 ? 2.999 5.789 -2.003 1.00 96.62 102 ALA A N 1
ATOM 816 C CA . ALA A 1 102 ? 2.708 4.530 -1.328 1.00 96.62 102 ALA A CA 1
ATOM 817 C C . ALA A 1 102 ? 3.432 4.379 0.002 1.00 96.62 102 ALA A C 1
ATOM 819 O O . ALA A 1 102 ? 2.817 3.987 0.992 1.00 96.62 102 ALA A O 1
ATOM 820 N N . GLU A 1 103 ? 4.705 4.752 0.070 1.00 97.56 103 GLU A N 1
ATOM 821 C CA . GLU A 1 103 ? 5.424 4.781 1.337 1.00 97.56 103 GLU A CA 1
ATOM 822 C C . GLU A 1 103 ? 4.779 5.748 2.336 1.00 97.56 103 GLU A C 1
ATOM 824 O O . GLU A 1 103 ? 4.671 5.443 3.526 1.00 97.56 103 GLU A O 1
ATOM 829 N N . GLY A 1 104 ? 4.340 6.918 1.859 1.00 97.56 104 GLY A N 1
ATOM 830 C CA . GLY A 1 104 ? 3.601 7.888 2.662 1.00 97.56 104 GLY A CA 1
ATOM 831 C C . GLY A 1 104 ? 2.320 7.290 3.240 1.00 97.56 104 GLY A C 1
ATOM 832 O O . GLY A 1 104 ? 2.102 7.374 4.449 1.00 97.56 104 GLY A O 1
ATOM 833 N N . ALA A 1 105 ? 1.524 6.627 2.399 1.00 97.69 105 ALA A N 1
ATOM 834 C CA . ALA A 1 105 ? 0.303 5.942 2.813 1.00 97.69 105 ALA A CA 1
ATOM 835 C C . ALA A 1 105 ? 0.586 4.806 3.811 1.00 97.69 105 ALA A C 1
ATOM 837 O O . ALA A 1 105 ? -0.093 4.713 4.831 1.00 97.69 105 ALA A O 1
ATOM 838 N N . CYS A 1 106 ? 1.630 3.998 3.584 1.00 98.19 106 CYS A N 1
ATOM 839 C CA . CYS A 1 106 ? 2.041 2.938 4.508 1.00 98.19 106 CYS A CA 1
ATOM 840 C C . CYS A 1 106 ? 2.400 3.497 5.892 1.00 98.19 106 CYS A C 1
ATOM 842 O O . CYS A 1 106 ? 1.975 2.954 6.910 1.00 98.19 106 CYS A O 1
ATOM 844 N N . ARG A 1 107 ? 3.183 4.586 5.945 1.00 98.38 107 ARG A N 1
ATOM 845 C CA . ARG A 1 107 ? 3.578 5.235 7.208 1.00 98.38 107 ARG A CA 1
ATOM 846 C C . ARG A 1 107 ? 2.370 5.778 7.967 1.00 98.38 107 ARG A C 1
ATOM 848 O O . ARG A 1 107 ? 2.292 5.628 9.185 1.00 98.38 107 ARG A O 1
ATOM 855 N N . GLU A 1 108 ? 1.440 6.403 7.255 1.00 98.19 108 GLU A N 1
ATOM 856 C CA . GLU A 1 108 ? 0.237 6.971 7.858 1.00 98.19 108 GLU A CA 1
ATOM 857 C C . GLU A 1 108 ? -0.707 5.881 8.380 1.00 98.19 108 GLU A C 1
ATOM 859 O O . GLU A 1 108 ? -1.145 5.962 9.529 1.00 98.19 108 GLU A O 1
ATOM 864 N N . LEU A 1 109 ? -0.944 4.824 7.597 1.00 98.25 109 LEU A N 1
ATOM 865 C CA . LEU A 1 109 ? -1.768 3.693 8.019 1.00 98.25 109 LEU A CA 1
ATOM 866 C C . LEU A 1 109 ? -1.154 2.956 9.213 1.00 98.25 109 LEU A C 1
ATOM 868 O O . LEU A 1 109 ? -1.860 2.666 10.179 1.00 98.25 109 LEU A O 1
ATOM 872 N N . GLU A 1 110 ? 0.163 2.726 9.206 1.00 98.25 110 GLU A N 1
ATOM 873 C CA . GLU A 1 110 ? 0.865 2.134 10.346 1.00 98.25 110 GLU A CA 1
ATOM 874 C C . GLU A 1 110 ? 0.703 2.981 11.614 1.00 98.25 110 GLU A C 1
ATOM 876 O O . GLU A 1 110 ? 0.433 2.447 12.692 1.00 98.25 110 GLU A O 1
ATOM 881 N N . ARG A 1 111 ? 0.825 4.307 11.495 1.00 98.25 111 ARG A N 1
ATOM 882 C CA . ARG A 1 111 ? 0.624 5.230 12.615 1.00 98.25 111 ARG A CA 1
ATOM 883 C C . ARG A 1 111 ? -0.789 5.117 13.178 1.00 98.25 111 ARG A C 1
ATOM 885 O O . ARG A 1 111 ? -0.945 4.975 14.390 1.00 98.25 111 ARG A O 1
ATOM 892 N N . THR A 1 112 ? -1.814 5.159 12.328 1.00 97.38 112 THR A N 1
ATOM 893 C CA . THR A 1 112 ? -3.206 5.051 12.787 1.00 97.38 112 THR A CA 1
ATOM 894 C C . THR A 1 112 ? -3.529 3.673 13.358 1.00 97.38 112 THR A C 1
ATOM 896 O O . THR A 1 112 ? -4.241 3.590 14.354 1.00 97.38 112 THR A O 1
ATOM 899 N N . ALA A 1 113 ? -2.950 2.601 12.811 1.00 97.31 113 ALA A N 1
ATOM 900 C CA . ALA A 1 113 ? -3.123 1.247 13.332 1.00 97.31 113 ALA A CA 1
ATOM 901 C C . ALA A 1 113 ? -2.529 1.087 14.739 1.00 97.31 113 ALA A C 1
ATOM 903 O O . ALA A 1 113 ? -3.142 0.455 15.596 1.00 97.31 113 ALA A O 1
ATOM 904 N N . ARG A 1 114 ? -1.373 1.710 15.015 1.00 98.12 114 ARG A N 1
ATOM 905 C CA . ARG A 1 114 ? -0.800 1.749 16.374 1.00 98.12 114 ARG A CA 1
ATOM 906 C C . ARG A 1 114 ? -1.706 2.502 17.349 1.00 98.12 114 ARG A C 1
ATOM 908 O O . ARG A 1 114 ? -1.936 2.019 18.452 1.00 98.12 114 ARG A O 1
ATOM 915 N N . LEU A 1 115 ? -2.269 3.640 16.934 1.00 97.88 115 LEU A N 1
ATOM 916 C CA . LEU A 1 115 ? -3.233 4.384 17.758 1.00 97.88 115 LEU A CA 1
ATOM 917 C C . LEU A 1 115 ? -4.489 3.556 18.060 1.00 97.88 115 LEU A C 1
ATOM 919 O O . LEU A 1 115 ? -4.972 3.577 19.191 1.00 97.88 115 LEU A O 1
ATOM 923 N N . LEU A 1 116 ? -4.996 2.811 17.072 1.00 97.81 116 LEU A N 1
ATOM 924 C CA . LEU A 1 116 ? -6.120 1.893 17.255 1.00 97.81 116 LEU A CA 1
ATOM 925 C C . LEU A 1 116 ? -5.789 0.794 18.261 1.00 97.81 116 LEU A C 1
ATOM 927 O O . LEU A 1 116 ? -6.568 0.555 19.177 1.00 97.81 116 LEU A O 1
ATOM 931 N N . GLU A 1 117 ? -4.626 0.161 18.123 1.00 98.06 117 GLU A N 1
ATOM 932 C CA . GLU A 1 117 ? -4.176 -0.891 19.031 1.00 98.06 117 GLU A CA 1
ATOM 933 C C . GLU A 1 117 ? -4.037 -0.379 20.473 1.00 98.06 117 GLU A C 1
ATOM 935 O O . GLU A 1 117 ? -4.513 -1.015 21.414 1.00 98.06 117 GLU A O 1
ATOM 940 N N . GLU A 1 118 ? -3.414 0.785 20.664 1.00 98.06 118 GLU A N 1
ATOM 941 C CA . GLU A 1 118 ? -3.265 1.408 21.981 1.00 98.06 118 GLU A CA 1
ATOM 942 C C . GLU A 1 118 ? -4.611 1.789 22.603 1.00 98.06 118 GLU A C 1
ATOM 944 O O . GLU A 1 118 ? -4.798 1.632 23.811 1.00 98.06 118 GLU A O 1
ATOM 949 N N . ALA A 1 119 ? -5.547 2.298 21.799 1.00 97.06 119 ALA A N 1
ATOM 950 C CA . ALA A 1 119 ? -6.884 2.646 22.260 1.00 97.06 119 ALA A CA 1
ATOM 951 C C . ALA A 1 119 ? -7.698 1.393 22.613 1.00 97.06 119 ALA A C 1
ATOM 953 O O . ALA A 1 119 ? -8.295 1.337 23.685 1.00 97.06 119 ALA A O 1
ATOM 954 N N . ALA A 1 120 ? -7.642 0.357 21.777 1.00 95.81 120 ALA A N 1
ATOM 955 C CA . ALA A 1 120 ? -8.326 -0.908 22.013 1.00 95.81 120 ALA A CA 1
ATOM 956 C C . ALA A 1 120 ? -7.838 -1.597 23.297 1.00 95.81 120 ALA A C 1
ATOM 958 O O . ALA A 1 120 ? -8.634 -2.081 24.098 1.00 95.81 120 ALA A O 1
ATOM 959 N N . ARG A 1 121 ? -6.528 -1.563 23.575 1.00 96.31 121 ARG A N 1
ATOM 960 C CA . ARG A 1 121 ? -5.965 -2.110 24.825 1.00 96.31 121 ARG A CA 1
ATOM 961 C C . ARG A 1 121 ? -6.481 -1.418 26.092 1.00 96.31 121 ARG A C 1
ATOM 963 O O . ARG A 1 121 ? -6.412 -2.016 27.162 1.00 96.31 121 ARG A O 1
ATOM 970 N N . LYS A 1 122 ? -6.986 -0.184 25.999 1.00 95.94 122 LYS A N 1
ATOM 971 C CA . LYS A 1 122 ? -7.580 0.547 27.135 1.00 95.94 122 LYS A CA 1
ATOM 972 C C . LYS A 1 122 ? -9.048 0.186 27.370 1.00 95.94 122 LYS A C 1
ATOM 974 O O . LYS A 1 122 ? -9.564 0.470 28.445 1.00 95.94 122 LYS A O 1
ATOM 979 N N . GLU A 1 123 ? -9.700 -0.453 26.400 1.00 93.12 123 GLU A N 1
ATOM 980 C CA . GLU A 1 123 ? -11.136 -0.753 26.409 1.00 93.12 123 GLU A CA 1
ATOM 981 C C . GLU A 1 123 ? -11.424 -2.242 26.138 1.00 93.12 123 GLU A C 1
ATOM 983 O O . GLU A 1 123 ? -12.447 -2.577 25.562 1.00 93.12 123 GLU A O 1
ATOM 988 N N . LEU A 1 124 ? -10.554 -3.159 26.586 1.00 88.69 124 LEU A N 1
ATOM 989 C CA . LEU A 1 124 ? -10.633 -4.611 26.306 1.00 88.69 124 LEU A CA 1
ATOM 990 C C . LEU A 1 124 ? -11.955 -5.302 26.687 1.00 88.69 124 LEU A C 1
ATOM 992 O O . LEU A 1 124 ? -12.194 -6.437 26.277 1.00 88.69 124 LEU A O 1
ATOM 996 N N . THR A 1 125 ? -12.788 -4.666 27.506 1.00 87.50 125 THR A N 1
ATOM 997 C CA . THR A 1 125 ? -14.106 -5.182 27.888 1.00 87.50 125 THR A CA 1
ATOM 998 C C . THR A 1 125 ? -15.171 -4.952 26.815 1.00 87.50 125 THR A C 1
ATOM 1000 O O . THR A 1 125 ? -16.221 -5.587 26.879 1.00 87.50 125 THR A O 1
ATOM 1003 N N . THR A 1 126 ? -14.919 -4.076 25.840 1.00 89.44 126 THR A N 1
ATOM 1004 C CA . THR A 1 126 ? -15.840 -3.776 24.737 1.00 89.44 126 THR A CA 1
ATOM 1005 C C . THR A 1 126 ? -15.614 -4.749 23.579 1.00 89.44 126 THR A C 1
ATOM 1007 O O . THR A 1 126 ? -14.517 -5.283 23.382 1.00 89.44 126 THR A O 1
ATOM 1010 N N . VAL A 1 127 ? -16.664 -5.012 22.799 1.00 88.38 127 VAL A N 1
ATOM 1011 C CA . VAL A 1 127 ? -16.586 -5.926 21.644 1.00 88.38 127 VAL A CA 1
ATOM 1012 C C . VAL A 1 127 ? -15.718 -5.315 20.551 1.00 88.38 127 VAL A C 1
ATOM 1014 O O . VAL A 1 127 ? -14.897 -6.003 19.950 1.00 88.38 127 VAL A O 1
ATOM 1017 N N . GLU A 1 128 ? -15.862 -4.013 20.323 1.00 90.38 128 GLU A N 1
ATOM 1018 C CA . GLU A 1 128 ? -15.185 -3.282 19.262 1.00 90.38 128 GLU A CA 1
ATOM 1019 C C . GLU A 1 128 ? -13.673 -3.207 19.497 1.00 90.38 128 GLU A C 1
ATOM 1021 O O . GLU A 1 128 ? -12.898 -3.373 18.557 1.00 90.38 128 GLU A O 1
ATOM 1026 N N . ALA A 1 129 ? -13.233 -3.024 20.746 1.00 92.25 129 ALA A N 1
ATOM 1027 C CA . ALA A 1 129 ? -11.813 -3.057 21.081 1.00 92.25 129 ALA A CA 1
ATOM 1028 C C . ALA A 1 129 ? -11.204 -4.446 20.859 1.00 92.25 129 ALA A C 1
ATOM 1030 O O . ALA A 1 129 ? -10.103 -4.568 20.320 1.00 92.25 129 ALA A O 1
ATOM 1031 N N . ARG A 1 130 ? -11.920 -5.508 21.241 1.00 90.69 130 ARG A N 1
ATOM 1032 C CA . ARG A 1 130 ? -11.462 -6.883 21.010 1.00 90.69 130 ARG A CA 1
ATOM 1033 C C . ARG A 1 130 ? -11.379 -7.199 19.520 1.00 90.69 130 ARG A C 1
ATOM 1035 O O . ARG A 1 130 ? -10.340 -7.675 19.072 1.00 90.69 130 ARG A O 1
ATOM 1042 N N . ALA A 1 131 ? -12.410 -6.851 18.751 1.00 90.44 131 ALA A N 1
ATOM 1043 C CA . ALA A 1 131 ? -12.413 -7.008 17.298 1.00 90.44 131 ALA A CA 1
ATOM 1044 C C . ALA A 1 131 ? -11.253 -6.246 16.636 1.00 90.44 131 ALA A C 1
ATOM 1046 O O . ALA A 1 131 ? -10.558 -6.803 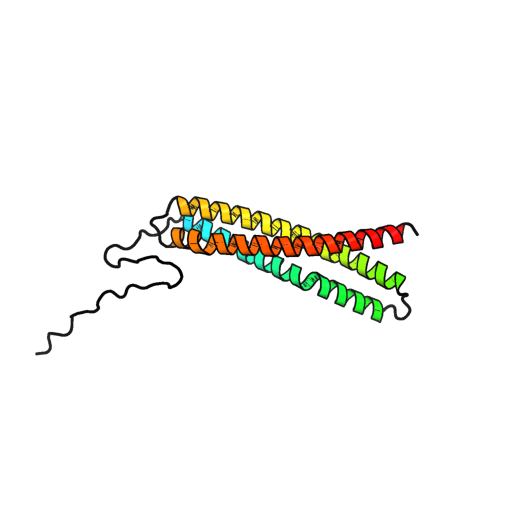15.788 1.00 90.44 131 ALA A O 1
ATOM 1047 N N . ALA A 1 132 ? -10.968 -5.021 17.085 1.00 93.88 132 ALA A N 1
ATOM 1048 C CA . ALA A 1 132 ? -9.848 -4.245 16.567 1.00 93.88 132 ALA A CA 1
ATOM 1049 C C . ALA A 1 132 ? -8.487 -4.929 16.793 1.00 93.88 132 ALA A C 1
ATOM 1051 O O . ALA A 1 132 ? -7.621 -4.889 15.920 1.00 93.88 132 ALA A O 1
ATOM 1052 N N . LEU A 1 133 ? -8.280 -5.570 17.948 1.00 94.38 133 LEU A N 1
ATOM 1053 C CA . LEU A 1 133 ? -7.026 -6.265 18.264 1.00 94.38 133 LEU A CA 1
ATOM 1054 C C . LEU A 1 133 ? -6.902 -7.630 17.586 1.00 94.38 133 LEU A C 1
ATOM 1056 O O . LEU A 1 133 ? -5.800 -8.005 17.187 1.00 94.38 133 LEU A O 1
ATOM 1060 N N . GLU A 1 134 ? -8.001 -8.375 17.500 1.00 92.06 134 GLU A N 1
ATOM 1061 C CA . GLU A 1 134 ? -8.017 -9.743 16.976 1.00 92.06 134 GLU A CA 1
ATOM 1062 C C . GLU A 1 134 ? -8.114 -9.782 15.442 1.00 92.06 134 GLU A C 1
ATOM 1064 O O . GLU A 1 134 ? -7.591 -10.712 14.830 1.00 92.06 134 GLU A O 1
ATOM 1069 N N . ILE A 1 135 ? -8.721 -8.767 14.814 1.00 91.38 135 ILE A N 1
ATOM 1070 C CA . ILE A 1 135 ? -8.933 -8.704 13.360 1.00 91.38 135 ILE A CA 1
ATOM 1071 C C . ILE A 1 135 ? -8.246 -7.492 12.743 1.00 91.38 135 ILE A C 1
ATOM 1073 O O . ILE A 1 135 ? -7.313 -7.666 11.958 1.00 91.38 135 ILE A O 1
ATOM 1077 N N . ASP A 1 136 ? -8.707 -6.279 13.066 1.00 93.50 136 ASP A N 1
ATOM 1078 C CA . ASP A 1 136 ? -8.385 -5.098 12.254 1.00 93.50 136 ASP A CA 1
ATOM 1079 C C . ASP A 1 136 ? -6.874 -4.834 12.231 1.00 93.50 136 ASP A C 1
ATOM 1081 O O . ASP A 1 136 ? -6.267 -4.707 11.169 1.00 93.50 136 ASP A O 1
ATOM 1085 N N . VAL A 1 137 ? -6.232 -4.810 13.402 1.00 95.94 137 VAL A N 1
ATOM 1086 C CA . VAL A 1 137 ? -4.791 -4.557 13.527 1.00 95.94 137 VAL A CA 1
ATOM 1087 C C . VAL A 1 137 ? -3.954 -5.639 12.822 1.00 95.94 137 VAL A C 1
ATOM 1089 O O . VAL A 1 137 ? -3.058 -5.271 12.056 1.00 95.94 137 VAL A O 1
ATOM 1092 N N . PRO A 1 138 ? -4.197 -6.952 13.022 1.00 95.25 138 PRO A N 1
ATOM 1093 C CA . PRO A 1 138 ? -3.537 -8.001 12.245 1.00 95.25 138 PRO A CA 1
ATOM 1094 C C . PRO A 1 138 ? -3.718 -7.875 10.729 1.00 95.25 138 PRO A C 1
ATOM 1096 O O . PRO A 1 138 ? -2.729 -7.964 10.000 1.00 95.25 138 PRO A O 1
ATOM 1099 N N . VAL A 1 139 ? -4.944 -7.631 10.251 1.00 95.31 139 VAL A N 1
ATOM 1100 C CA . VAL A 1 139 ? -5.230 -7.454 8.817 1.00 95.31 139 VAL A CA 1
ATOM 1101 C C . VAL A 1 139 ? -4.431 -6.280 8.261 1.00 95.31 139 VAL A C 1
ATOM 1103 O O . VAL A 1 139 ? -3.705 -6.442 7.280 1.00 95.31 139 VAL A O 1
ATOM 1106 N N . ILE A 1 140 ? -4.468 -5.131 8.942 1.00 96.75 140 ILE A N 1
ATOM 1107 C CA . ILE A 1 140 ? -3.727 -3.939 8.526 1.00 96.75 140 ILE A CA 1
ATOM 1108 C C . ILE A 1 140 ? -2.222 -4.217 8.453 1.00 96.75 140 ILE A C 1
ATOM 1110 O O . ILE A 1 140 ? -1.567 -3.843 7.481 1.00 96.75 140 ILE A O 1
ATOM 1114 N N . ARG A 1 141 ? -1.655 -4.893 9.457 1.00 96.75 141 ARG A N 1
ATOM 1115 C CA . ARG A 1 141 ? -0.223 -5.233 9.482 1.00 96.75 141 ARG A CA 1
ATOM 1116 C C . ARG A 1 141 ? 0.178 -6.160 8.338 1.00 96.75 141 ARG A C 1
ATOM 1118 O O . ARG A 1 141 ? 1.233 -5.942 7.745 1.00 96.75 141 ARG A O 1
ATOM 1125 N N . ASN A 1 142 ? -0.646 -7.157 8.027 1.00 96.00 142 ASN A N 1
ATOM 1126 C CA . ASN A 1 142 ? -0.386 -8.077 6.923 1.00 96.00 142 ASN A CA 1
ATOM 1127 C C . ASN A 1 142 ? -0.404 -7.341 5.580 1.00 96.00 142 ASN A C 1
ATOM 1129 O O . ASN A 1 142 ? 0.537 -7.484 4.803 1.00 96.00 142 ASN A O 1
ATOM 1133 N N . CYS A 1 143 ? -1.405 -6.489 5.346 1.00 95.00 143 CYS A N 1
ATOM 1134 C CA . CYS A 1 143 ? -1.470 -5.679 4.131 1.00 95.00 143 CYS A CA 1
ATOM 1135 C C . CYS A 1 143 ? -0.269 -4.734 4.020 1.00 95.00 143 CYS A C 1
ATOM 1137 O O . CYS A 1 143 ? 0.412 -4.741 3.001 1.00 95.00 143 CYS A O 1
ATOM 1139 N N . LEU A 1 144 ? 0.095 -4.024 5.094 1.00 97.38 144 LEU A N 1
ATOM 1140 C CA . LEU A 1 144 ? 1.300 -3.186 5.119 1.00 97.38 144 LEU A CA 1
ATOM 1141 C C . LEU A 1 144 ? 2.576 -3.962 4.763 1.00 97.38 144 LEU A C 1
ATOM 1143 O O . LEU A 1 144 ? 3.447 -3.420 4.083 1.00 97.38 144 LEU A O 1
ATOM 1147 N N . ALA A 1 145 ? 2.713 -5.205 5.230 1.00 97.06 145 ALA A N 1
ATOM 1148 C CA . ALA A 1 145 ? 3.855 -6.047 4.889 1.00 97.06 145 ALA A CA 1
ATOM 1149 C C . ALA A 1 145 ? 3.874 -6.381 3.389 1.00 97.06 145 ALA A C 1
ATOM 1151 O O . ALA A 1 145 ? 4.886 -6.150 2.730 1.00 97.06 145 ALA A O 1
ATOM 1152 N N . THR A 1 146 ? 2.746 -6.827 2.832 1.00 95.69 146 THR A N 1
ATOM 1153 C CA . THR A 1 146 ? 2.625 -7.139 1.399 1.00 95.69 146 THR A CA 1
ATOM 1154 C C . THR A 1 146 ? 2.880 -5.914 0.520 1.00 95.69 146 THR A C 1
ATOM 1156 O O . THR A 1 146 ? 3.663 -5.980 -0.427 1.00 95.69 146 THR A O 1
ATOM 1159 N N . THR A 1 147 ? 2.293 -4.761 0.841 1.00 96.19 147 THR A N 1
ATOM 1160 C CA . THR A 1 147 ? 2.501 -3.536 0.057 1.00 96.19 147 THR A CA 1
ATOM 1161 C C . THR A 1 147 ? 3.957 -3.076 0.098 1.00 96.19 147 THR A C 1
ATOM 1163 O O . THR A 1 147 ? 4.475 -2.600 -0.909 1.00 96.19 147 THR A O 1
ATOM 1166 N N . ARG A 1 148 ? 4.665 -3.259 1.221 1.00 97.31 148 ARG A N 1
ATOM 1167 C CA . ARG A 1 148 ? 6.106 -2.963 1.311 1.00 97.31 148 ARG A CA 1
ATOM 1168 C C . ARG A 1 148 ? 6.952 -3.856 0.413 1.00 97.31 148 ARG A C 1
ATOM 1170 O O . ARG A 1 148 ? 7.908 -3.367 -0.180 1.00 97.31 148 ARG A O 1
ATOM 1177 N N . GLU A 1 149 ? 6.600 -5.130 0.275 1.00 96.25 149 GLU A N 1
ATOM 1178 C CA . GLU A 1 149 ? 7.266 -6.020 -0.681 1.00 96.25 149 GLU A CA 1
ATOM 1179 C C . GLU A 1 149 ? 7.049 -5.545 -2.124 1.00 96.25 149 GLU A C 1
ATOM 1181 O O . GLU A 1 149 ? 8.004 -5.468 -2.899 1.00 96.25 149 GLU A O 1
ATOM 1186 N N . ILE A 1 150 ? 5.820 -5.139 -2.468 1.00 94.94 150 ILE A N 1
ATOM 1187 C CA . ILE A 1 150 ? 5.493 -4.563 -3.784 1.00 94.94 150 ILE A CA 1
ATOM 1188 C C . ILE A 1 150 ? 6.310 -3.289 -4.040 1.00 94.94 150 ILE A C 1
ATOM 1190 O O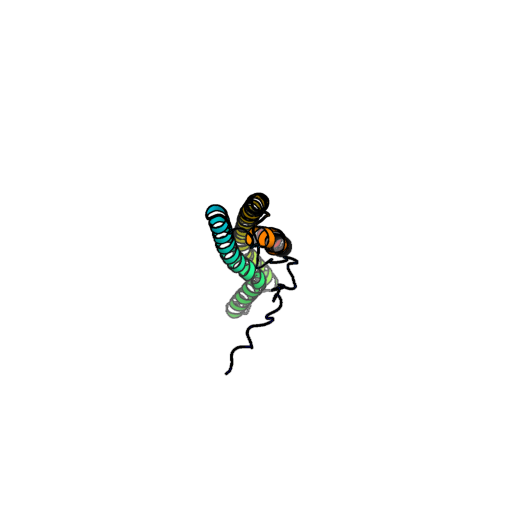 . ILE A 1 150 ? 6.883 -3.133 -5.121 1.00 94.94 150 ILE A O 1
ATOM 1194 N N . ILE A 1 151 ? 6.404 -2.398 -3.046 1.00 96.62 151 ILE A N 1
ATOM 1195 C CA . ILE A 1 151 ? 7.243 -1.194 -3.119 1.00 96.62 151 ILE A CA 1
ATOM 1196 C C . ILE A 1 151 ? 8.701 -1.582 -3.391 1.00 96.62 151 ILE A C 1
ATOM 1198 O O . ILE A 1 151 ? 9.289 -1.051 -4.329 1.00 96.62 151 ILE A O 1
ATOM 1202 N N . GLY A 1 152 ? 9.258 -2.554 -2.663 1.00 96.19 152 GLY A N 1
ATOM 1203 C CA . GLY A 1 152 ? 10.641 -2.998 -2.858 1.00 96.19 152 GLY A CA 1
ATOM 1204 C C . GLY A 1 152 ? 10.921 -3.525 -4.273 1.00 96.19 152 GLY A C 1
ATOM 1205 O O . GLY A 1 152 ? 11.972 -3.243 -4.855 1.00 96.19 152 GLY A O 1
ATOM 1206 N N . VAL A 1 153 ? 9.964 -4.233 -4.882 1.00 94.56 153 VAL A N 1
ATOM 1207 C CA . VAL A 1 153 ? 10.065 -4.649 -6.293 1.00 94.56 153 VAL A CA 1
ATOM 1208 C C . VAL A 1 153 ? 10.049 -3.436 -7.228 1.00 94.56 153 VAL A C 1
ATOM 1210 O O . VAL A 1 153 ? 10.881 -3.347 -8.137 1.00 94.56 153 VAL A O 1
ATOM 1213 N N . ALA A 1 154 ? 9.141 -2.484 -7.008 1.00 94.75 154 ALA A N 1
ATOM 1214 C CA . ALA A 1 154 ? 9.048 -1.270 -7.816 1.00 94.75 154 ALA A CA 1
ATOM 1215 C C . ALA A 1 154 ? 10.316 -0.399 -7.702 1.00 94.75 154 ALA A C 1
ATOM 1217 O O . ALA A 1 154 ? 10.790 0.138 -8.705 1.00 94.75 154 ALA A O 1
ATOM 1218 N N . GLU A 1 155 ? 10.920 -0.307 -6.517 1.00 97.00 155 GLU A N 1
ATOM 1219 C CA . GLU A 1 155 ? 12.194 0.382 -6.290 1.00 97.00 155 GLU A CA 1
ATOM 1220 C C . GLU A 1 155 ? 13.354 -0.283 -7.032 1.00 97.00 155 GLU A C 1
ATOM 1222 O O . GLU A 1 155 ? 14.175 0.401 -7.648 1.00 97.00 155 GLU A O 1
ATOM 1227 N N . ALA A 1 156 ? 13.422 -1.617 -7.028 1.00 95.62 156 ALA A N 1
ATOM 1228 C CA . ALA A 1 156 ? 14.434 -2.347 -7.785 1.00 95.62 156 ALA A CA 1
ATOM 1229 C C . ALA A 1 156 ? 14.318 -2.063 -9.294 1.00 95.62 156 ALA A C 1
ATOM 1231 O O . ALA A 1 156 ? 15.329 -1.817 -9.962 1.00 95.62 156 ALA A O 1
ATOM 1232 N N . GLN A 1 157 ? 13.090 -2.024 -9.824 1.00 93.88 157 GLN A N 1
ATOM 1233 C CA . GLN A 1 157 ? 12.825 -1.649 -11.217 1.00 93.88 157 GLN A CA 1
ATOM 1234 C C . GLN A 1 157 ? 13.226 -0.196 -11.507 1.00 93.88 157 GLN A C 1
ATOM 1236 O O . GLN A 1 157 ? 13.898 0.066 -12.507 1.00 93.88 157 GLN A O 1
ATOM 1241 N N . LEU A 1 158 ? 12.872 0.739 -10.618 1.00 95.88 158 LEU A N 1
ATOM 1242 C CA . LEU A 1 158 ? 13.244 2.150 -10.721 1.00 95.88 158 LEU A CA 1
ATOM 1243 C C . LEU A 1 158 ? 14.768 2.332 -10.743 1.00 95.88 158 LEU A C 1
ATOM 1245 O O . LEU A 1 158 ? 15.299 3.048 -11.590 1.00 95.88 158 LEU A O 1
ATOM 1249 N N . ASN A 1 159 ? 15.488 1.652 -9.853 1.00 96.12 159 ASN A N 1
ATOM 1250 C CA . ASN A 1 159 ? 16.946 1.717 -9.788 1.00 96.12 159 ASN A CA 1
ATOM 1251 C C . ASN A 1 159 ? 17.599 1.145 -11.052 1.00 96.12 159 ASN A C 1
ATOM 1253 O O . ASN A 1 159 ? 18.510 1.764 -11.607 1.00 96.12 159 ASN A O 1
ATOM 1257 N N . GLY A 1 160 ? 17.099 0.016 -11.563 1.00 94.88 160 GLY A N 1
ATOM 1258 C CA . GLY A 1 160 ? 17.538 -0.531 -12.848 1.00 94.88 160 GLY A CA 1
ATOM 1259 C C . GLY A 1 160 ? 17.319 0.450 -14.006 1.00 94.88 160 GLY A C 1
ATOM 1260 O O . GLY A 1 160 ? 18.219 0.668 -14.820 1.00 94.88 160 GLY A O 1
ATOM 1261 N N . ALA A 1 161 ? 16.156 1.105 -14.045 1.00 94.62 161 ALA A N 1
ATOM 1262 C CA . ALA A 1 161 ? 15.830 2.112 -15.049 1.00 94.62 161 ALA A CA 1
ATOM 1263 C C . ALA A 1 161 ? 16.741 3.349 -14.962 1.00 94.62 161 ALA A C 1
ATOM 1265 O O . AL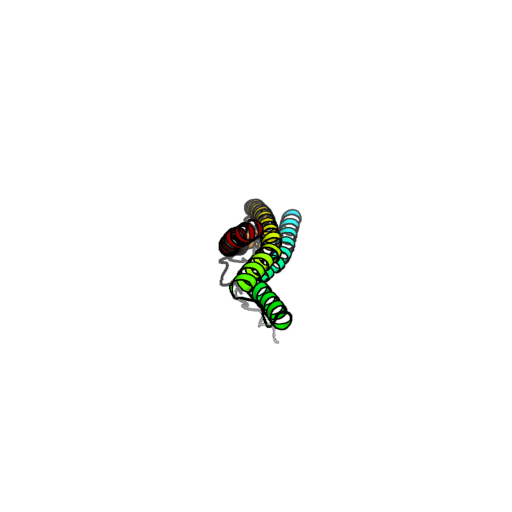A A 1 161 ? 17.260 3.794 -15.985 1.00 94.62 161 ALA A O 1
ATOM 1266 N N . ARG A 1 162 ? 17.021 3.862 -13.757 1.00 95.62 162 ARG A N 1
ATOM 1267 C CA . ARG A 1 162 ? 17.940 4.997 -13.546 1.00 95.62 162 ARG A CA 1
ATOM 1268 C C . ARG A 1 162 ? 19.336 4.731 -14.098 1.00 95.62 162 ARG A C 1
ATOM 1270 O O . ARG A 1 162 ? 19.921 5.607 -14.727 1.00 95.62 162 ARG A O 1
ATOM 1277 N N . VAL A 1 163 ? 19.862 3.518 -13.918 1.00 95.44 163 VAL A N 1
ATOM 1278 C CA . VAL A 1 163 ? 21.177 3.141 -14.464 1.00 95.44 163 VAL A CA 1
ATOM 1279 C C . VAL A 1 163 ? 21.185 3.210 -15.993 1.00 95.44 163 VAL A C 1
ATOM 1281 O O . VAL A 1 163 ? 22.146 3.710 -16.575 1.00 95.44 163 VAL A O 1
ATOM 1284 N N . ILE A 1 164 ? 20.127 2.725 -16.649 1.00 92.94 164 ILE A N 1
ATOM 1285 C CA . ILE A 1 164 ? 20.001 2.767 -18.114 1.00 92.94 164 ILE A CA 1
ATOM 1286 C C . ILE A 1 164 ? 19.866 4.216 -18.595 1.00 92.94 164 ILE A C 1
ATOM 1288 O O . ILE A 1 164 ? 20.578 4.626 -19.510 1.00 92.94 164 ILE A O 1
ATOM 1292 N N . TYR A 1 165 ? 18.987 4.988 -17.954 1.00 89.56 165 TYR A N 1
ATOM 1293 C CA . TYR A 1 165 ? 18.702 6.373 -18.316 1.00 89.56 165 TYR A CA 1
ATOM 1294 C C . TYR A 1 165 ? 19.946 7.267 -18.182 1.00 89.56 165 TYR A C 1
ATOM 1296 O O . TYR A 1 165 ? 20.367 7.889 -19.155 1.00 89.56 165 TYR A O 1
ATOM 1304 N N . ASN A 1 166 ? 20.630 7.230 -17.036 1.00 89.00 166 ASN A N 1
ATOM 1305 C CA . ASN A 1 166 ? 21.811 8.063 -16.789 1.00 89.00 166 ASN A CA 1
ATOM 1306 C C . ASN A 1 166 ? 22.990 7.720 -17.715 1.00 89.00 166 ASN A C 1
ATOM 1308 O O . ASN A 1 166 ? 23.748 8.603 -18.103 1.00 89.00 166 ASN A O 1
ATOM 1312 N N . ARG A 1 167 ? 23.155 6.446 -18.105 1.00 87.44 167 ARG A N 1
ATOM 1313 C CA . ARG A 1 167 ? 24.180 6.057 -19.093 1.00 87.44 167 ARG A CA 1
ATOM 1314 C C . ARG A 1 167 ? 23.902 6.651 -20.472 1.00 87.44 167 ARG A C 1
ATOM 1316 O O . ARG A 1 167 ? 24.848 6.975 -21.182 1.00 87.44 167 ARG A O 1
ATOM 1323 N N . SER A 1 168 ? 22.630 6.798 -20.838 1.00 81.62 168 SER A N 1
ATOM 1324 C CA . SER A 1 168 ? 22.240 7.370 -22.128 1.00 81.62 168 SER A CA 1
ATOM 1325 C C . SER A 1 168 ? 22.397 8.887 -22.208 1.00 81.62 168 SER A C 1
ATOM 1327 O O . SER A 1 168 ? 22.626 9.389 -23.297 1.00 81.62 168 SER A O 1
ATOM 1329 N N . GLU A 1 169 ? 22.339 9.610 -21.083 1.00 75.06 169 GLU A N 1
ATOM 1330 C CA . GLU A 1 169 ? 22.602 11.061 -21.059 1.00 75.06 169 GLU A CA 1
ATOM 1331 C C . GLU A 1 169 ? 24.100 11.409 -21.142 1.00 75.06 169 GLU A C 1
ATOM 1333 O O . GLU A 1 169 ? 24.458 12.545 -21.440 1.00 75.06 169 GLU A O 1
ATOM 1338 N N . LEU A 1 170 ? 24.980 10.436 -20.886 1.00 61.81 170 LEU A N 1
ATOM 1339 C CA . LEU A 1 170 ? 26.439 10.589 -20.934 1.00 61.81 170 LEU A CA 1
ATOM 1340 C C . LEU A 1 170 ? 27.066 10.141 -22.270 1.00 61.81 170 LEU A C 1
ATOM 1342 O O . LEU A 1 170 ? 28.284 10.242 -22.416 1.00 61.81 170 LEU A O 1
ATOM 1346 N N . SER A 1 171 ? 26.264 9.600 -23.194 1.00 54.19 171 SER A N 1
ATOM 1347 C CA . SER A 1 171 ? 26.695 9.040 -24.489 1.00 54.19 171 SER A CA 1
ATOM 1348 C C . SER A 1 171 ? 26.316 9.959 -25.643 1.00 54.19 171 SER A C 1
ATOM 1350 O O . SER A 1 171 ? 27.130 10.069 -26.585 1.00 54.19 171 SER A O 1
#

pLDDT: mean 86.33, std 17.58, range [37.53, 98.38]

Secondary structure (DSSP, 8-state):
----------------TTS-----TTSPPPPPPHHHHHHHHHHHHHHHHHHHHHHHHHTHHHHHHHHHHHHHHH-TT--HHHHHHHHHHHHHHHHHHHHHHHHHHHHHHHHHHHHHHHHHHH-TTSHHHHHIIIIIHHHHHHHHHHHHHHHHHHHHHHHHHHHHHHHHHT-

Sequence (171 aa):
MAQHELSERKDMVFDATHLNIPIDLNNPPPSASMSFLKIQQQVKTTWDAFEVVENSLVRLDDNVHAEVLNYISSHRSATKAQLQVQRARLTVQLHEPRIVQAEGACRELERTARLLEEAARKELTTVEARAALEIDVPVIRNCLATTREIIGVAEAQLNGARVIYNRSELS